Protein AF-A0A830B3C5-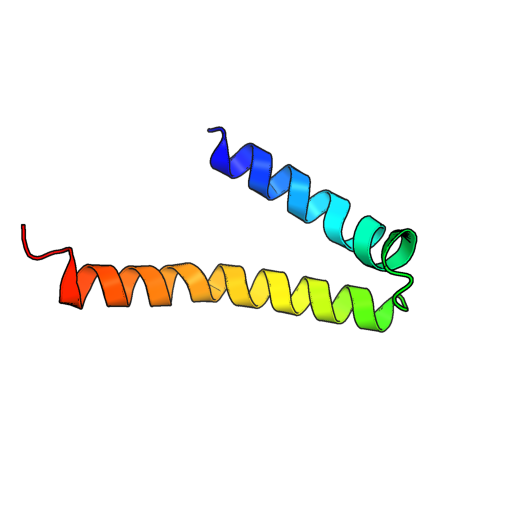F1 (afdb_monomer)

Foldseek 3Di:
DVVVVVVVVCLVCQLVCCCPVVVDDSVVSVVVSVVVVVCVVCVVVVVVVCCVPPPVPD

Solvent-accessible surface area (backbone atoms only — not comparable to full-atom values): 3333 Å² total; per-residue (Å²): 114,68,67,62,52,53,50,56,56,49,66,72,44,46,57,57,43,31,37,61,80,65,59,35,54,68,69,57,24,51,51,52,51,52,50,50,55,54,46,61,69,48,46,59,56,54,51,50,53,52,34,66,76,72,56,65,84,116

InterPro domains:
  IPR036259 MFS transporter superfamily [G3DSA:1.20.1250.20] (1-58)

Sequence (58 aa):
MAERFAYYGISSNLVSYLTGSLGQSTAAAAANVNAWYGTEFLSPLVGAFIADLYLGKY

Mean predicted aligned error: 5.77 Å

pLDDT: mean 86.03, std 7.35, range [55.88, 92.44]

Organism: NCBI:txid374723

Radius of gyration: 15.42 Å; Cα contacts (8 Å, |Δi|>4): 17; chains: 1; bounding box: 36×25×37 Å

Secondary structure (DSSP, 8-state):
-HHHHHHHHHHHHHHHIIIIIS---HHHHHHHHHHHHHHHHHHHHHHHHHIIIIITT-

Structure (mmCIF, N/CA/C/O backbone):
data_AF-A0A830B3C5-F1
#
_entry.id   AF-A0A830B3C5-F1
#
loop_
_atom_site.group_PDB
_atom_site.id
_atom_site.type_symbol
_atom_site.label_atom_id
_atom_site.label_alt_id
_atom_site.label_comp_id
_atom_site.label_asym_id
_atom_site.label_entity_id
_atom_site.label_seq_id
_atom_site.pdbx_PDB_ins_code
_atom_site.Cartn_x
_atom_site.Cartn_y
_atom_site.Cartn_z
_atom_site.occupancy
_atom_site.B_iso_or_equiv
_atom_site.auth_seq_id
_atom_site.auth_comp_id
_atom_site.auth_asym_id
_atom_site.auth_atom_id
_atom_site.pdbx_PDB_model_num
ATOM 1 N N . MET A 1 1 ? 13.276 10.374 -4.855 1.00 63.62 1 MET A N 1
ATOM 2 C CA . MET A 1 1 ? 12.853 11.126 -3.647 1.00 63.62 1 MET A CA 1
ATOM 3 C C . MET A 1 1 ? 11.334 11.200 -3.497 1.00 63.62 1 MET A C 1
ATOM 5 O O . MET A 1 1 ? 10.852 10.912 -2.412 1.00 63.62 1 MET A O 1
ATOM 9 N N . ALA A 1 2 ? 10.581 11.506 -4.564 1.00 85.75 2 ALA A N 1
ATOM 10 C CA . ALA A 1 2 ? 9.112 11.539 -4.532 1.00 85.75 2 ALA A CA 1
ATOM 11 C C . ALA A 1 2 ? 8.461 10.200 -4.119 1.00 85.75 2 ALA A C 1
ATOM 13 O O . ALA A 1 2 ? 7.516 10.196 -3.341 1.00 85.75 2 ALA A O 1
ATOM 14 N N . GLU A 1 3 ? 9.014 9.070 -4.566 1.00 85.31 3 GLU A N 1
ATOM 15 C CA . GLU A 1 3 ? 8.474 7.731 -4.285 1.00 85.31 3 GLU A CA 1
ATOM 16 C C . GLU A 1 3 ? 8.440 7.398 -2.782 1.00 85.31 3 GLU A C 1
ATOM 18 O O . GLU A 1 3 ? 7.411 6.994 -2.251 1.00 85.31 3 GLU A O 1
ATOM 23 N N . ARG A 1 4 ? 9.531 7.681 -2.056 1.00 87.50 4 ARG A N 1
ATOM 24 C CA . ARG A 1 4 ? 9.597 7.487 -0.597 1.00 87.50 4 ARG A CA 1
ATOM 25 C C . ARG A 1 4 ? 8.665 8.431 0.157 1.00 87.50 4 ARG A C 1
ATOM 27 O O . ARG A 1 4 ? 8.072 8.038 1.152 1.00 87.50 4 ARG A O 1
ATOM 34 N N . PHE A 1 5 ? 8.529 9.671 -0.310 1.00 87.56 5 PHE A N 1
ATOM 35 C CA . PHE A 1 5 ? 7.617 10.636 0.300 1.00 87.56 5 PHE A CA 1
ATOM 36 C C . PHE A 1 5 ? 6.156 10.181 0.178 1.00 87.56 5 PHE A C 1
ATOM 38 O O . PHE A 1 5 ? 5.434 10.167 1.172 1.00 87.56 5 PHE A O 1
ATOM 45 N N . ALA A 1 6 ? 5.747 9.742 -1.016 1.00 87.44 6 ALA A N 1
ATOM 46 C CA . ALA A 1 6 ? 4.414 9.193 -1.243 1.00 87.44 6 ALA A CA 1
ATOM 47 C C . ALA A 1 6 ? 4.174 7.927 -0.404 1.00 87.44 6 ALA A C 1
ATOM 49 O O . ALA A 1 6 ? 3.129 7.812 0.232 1.00 87.44 6 ALA A O 1
ATOM 50 N N . TYR A 1 7 ? 5.164 7.033 -0.329 1.00 87.50 7 TYR A N 1
ATOM 51 C CA . TYR A 1 7 ? 5.100 5.821 0.489 1.00 87.50 7 TYR A CA 1
ATOM 52 C C . TYR A 1 7 ? 4.800 6.126 1.964 1.00 87.50 7 TYR A C 1
ATOM 54 O O . TYR A 1 7 ? 3.821 5.625 2.513 1.00 87.50 7 TYR A O 1
ATOM 62 N N . TYR A 1 8 ? 5.598 6.992 2.601 1.00 87.69 8 TYR A N 1
ATOM 63 C CA . TYR A 1 8 ? 5.395 7.340 4.013 1.00 87.69 8 TYR A CA 1
ATOM 64 C C . TYR A 1 8 ? 4.105 8.145 4.247 1.00 87.69 8 TYR A C 1
ATOM 66 O O . TYR A 1 8 ? 3.458 8.005 5.288 1.00 87.69 8 TYR A O 1
ATOM 74 N N . GLY A 1 9 ? 3.698 8.967 3.275 1.00 89.56 9 GLY A N 1
ATOM 75 C CA . GLY A 1 9 ? 2.421 9.680 3.320 1.00 89.56 9 GLY A CA 1
ATOM 76 C C . GLY A 1 9 ? 1.219 8.732 3.330 1.00 89.56 9 GLY A C 1
ATOM 77 O O . GLY A 1 9 ? 0.302 8.911 4.129 1.00 89.56 9 GLY A O 1
ATOM 78 N N . ILE A 1 10 ? 1.243 7.690 2.497 1.00 87.94 10 ILE A N 1
ATOM 79 C CA . ILE A 1 10 ? 0.170 6.690 2.428 1.00 87.94 10 ILE A CA 1
ATOM 80 C C . ILE A 1 10 ? 0.187 5.797 3.673 1.00 87.94 10 ILE A C 1
ATOM 82 O O . ILE A 1 10 ? -0.851 5.632 4.314 1.00 87.94 10 ILE A O 1
ATOM 86 N N . SER A 1 11 ? 1.351 5.269 4.065 1.00 87.19 11 SER A N 1
ATOM 87 C CA . SER A 1 11 ? 1.445 4.329 5.191 1.00 87.19 11 SER A CA 1
ATOM 88 C C . SER A 1 11 ? 1.017 4.945 6.527 1.00 87.19 11 SER A C 1
ATOM 90 O O . SER A 1 11 ? 0.357 4.280 7.325 1.00 87.19 11 SER A O 1
ATOM 92 N N . SER A 1 12 ? 1.306 6.232 6.751 1.00 86.81 12 SER A N 1
ATOM 93 C CA . SER A 1 12 ? 0.891 6.944 7.969 1.00 86.81 12 SER A CA 1
ATOM 94 C C . SER A 1 12 ? -0.612 7.237 8.042 1.00 86.81 12 SER A C 1
ATOM 96 O O . SER A 1 12 ? -1.162 7.313 9.141 1.00 86.81 12 SER A O 1
ATOM 98 N N . ASN A 1 13 ? -1.301 7.381 6.904 1.00 88.75 13 ASN A N 1
ATOM 99 C CA . ASN A 1 13 ? -2.729 7.713 6.876 1.00 88.75 13 ASN A CA 1
ATOM 100 C C . ASN A 1 13 ? -3.646 6.487 6.709 1.00 88.75 13 ASN A C 1
ATOM 102 O O . ASN A 1 13 ? -4.836 6.560 7.015 1.00 88.75 13 ASN A O 1
ATOM 106 N N . LEU A 1 14 ? -3.099 5.348 6.277 1.00 84.69 14 LEU A N 1
ATOM 107 C CA . LEU A 1 14 ? -3.863 4.159 5.889 1.00 84.69 14 LEU A CA 1
ATOM 108 C C . LEU A 1 14 ? -4.784 3.618 6.999 1.00 84.69 14 LEU A C 1
ATOM 110 O O . LEU A 1 14 ? -5.944 3.309 6.734 1.00 84.69 14 LEU A O 1
ATOM 114 N N . VAL A 1 15 ? -4.318 3.553 8.252 1.00 86.00 15 VAL A N 1
ATOM 115 C CA . VAL A 1 15 ? -5.137 3.095 9.398 1.00 86.00 15 VAL A CA 1
ATOM 116 C C . VAL A 1 15 ? -6.336 4.021 9.628 1.00 86.00 15 VAL A C 1
ATOM 118 O O . VAL A 1 15 ? -7.465 3.555 9.801 1.00 86.00 15 VAL A O 1
ATOM 121 N N . SER A 1 16 ? -6.106 5.335 9.608 1.00 87.62 16 SER A N 1
ATOM 122 C CA . SER A 1 16 ? -7.147 6.349 9.813 1.00 87.62 16 SER A CA 1
ATOM 123 C C . SER A 1 16 ? -8.151 6.364 8.663 1.00 87.62 16 SER A C 1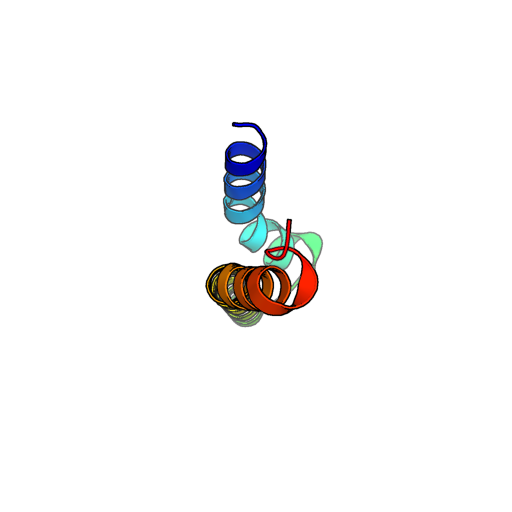
ATOM 125 O O . SER A 1 16 ? -9.347 6.533 8.886 1.00 87.62 16 SER A O 1
ATOM 127 N N . TYR A 1 17 ? -7.689 6.126 7.436 1.00 89.81 17 TYR A N 1
ATOM 128 C CA . TYR A 1 17 ? -8.558 5.994 6.273 1.00 89.81 17 TYR A CA 1
ATOM 129 C C . TYR A 1 17 ? -9.464 4.757 6.370 1.00 89.81 17 TYR A C 1
ATOM 131 O O . TYR A 1 17 ? -10.676 4.862 6.175 1.00 89.81 17 TYR A O 1
ATOM 139 N N . LEU A 1 18 ? -8.901 3.599 6.727 1.00 83.88 18 LEU A N 1
ATOM 140 C CA . LEU A 1 18 ? -9.645 2.339 6.830 1.00 83.88 18 LEU A CA 1
ATOM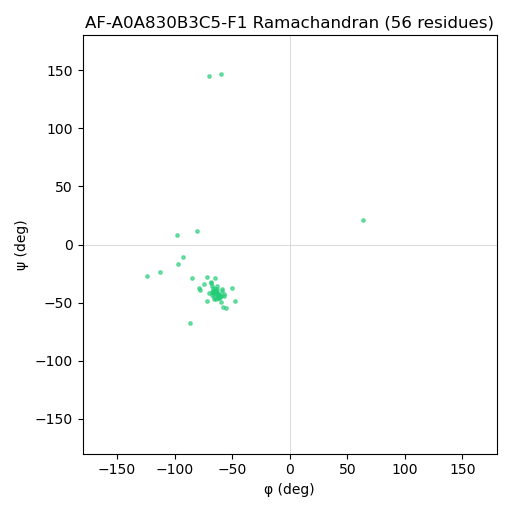 141 C C . LEU A 1 18 ? -10.660 2.347 7.979 1.00 83.88 18 LEU A C 1
ATOM 143 O O . LEU A 1 18 ? -11.783 1.876 7.810 1.00 83.88 18 LEU A O 1
ATOM 147 N N . THR A 1 19 ? -10.288 2.900 9.133 1.00 88.12 19 THR A N 1
ATOM 148 C CA . THR A 1 19 ? -11.181 2.976 10.302 1.00 88.12 19 THR A CA 1
ATOM 149 C C . THR A 1 19 ? -12.201 4.111 10.197 1.00 88.12 19 THR A C 1
ATOM 151 O O . THR A 1 19 ? -13.351 3.930 10.582 1.00 88.12 19 THR A O 1
ATOM 154 N N . GLY A 1 20 ? -11.810 5.266 9.652 1.00 89.94 20 GLY A N 1
ATOM 155 C CA . GLY A 1 20 ? -12.674 6.439 9.522 1.00 89.94 20 GLY A CA 1
ATOM 156 C C . GLY A 1 20 ? -13.517 6.426 8.250 1.00 89.94 20 GLY A C 1
ATOM 157 O O . GLY A 1 20 ? -14.737 6.311 8.309 1.00 89.94 20 GLY A O 1
ATOM 158 N N . SER A 1 21 ? -12.874 6.550 7.087 1.00 84.94 21 SER A N 1
ATOM 159 C CA . SER A 1 21 ? -13.577 6.715 5.806 1.00 84.94 21 SER A CA 1
ATOM 160 C C . SER A 1 21 ? -14.214 5.422 5.302 1.00 84.94 21 SER A C 1
ATOM 162 O O . SER A 1 21 ? -15.254 5.476 4.651 1.00 84.94 21 SER A O 1
ATOM 164 N N . LEU A 1 22 ? -13.583 4.275 5.566 1.00 86.25 22 LEU A N 1
ATOM 165 C CA . LEU A 1 22 ? -14.085 2.963 5.148 1.00 86.25 22 LEU A CA 1
ATOM 166 C C . LEU A 1 22 ? -14.954 2.285 6.221 1.00 86.25 22 LEU A C 1
ATOM 168 O O . LEU A 1 22 ? -15.584 1.268 5.939 1.00 86.25 22 LEU A O 1
ATOM 172 N N . GLY A 1 23 ? -14.978 2.828 7.445 1.00 89.06 23 GLY A N 1
ATOM 173 C CA . GLY A 1 23 ? -15.777 2.317 8.560 1.00 89.06 23 GLY A CA 1
ATOM 174 C C . GLY A 1 23 ? -15.400 0.907 9.027 1.00 89.06 23 GLY A C 1
ATOM 175 O O . GLY A 1 23 ? -16.229 0.222 9.626 1.00 89.06 23 GLY A O 1
ATOM 176 N N . GLN A 1 24 ? -14.183 0.428 8.740 1.00 89.50 24 GLN A N 1
ATOM 177 C CA . GLN A 1 24 ? -13.751 -0.888 9.207 1.00 89.50 24 GLN A CA 1
ATOM 178 C C . GLN A 1 24 ? -13.534 -0.893 10.723 1.00 89.50 24 GLN A C 1
ATOM 180 O O . GLN A 1 24 ? -13.033 0.067 11.307 1.00 89.50 24 GLN A O 1
ATOM 185 N N . SER A 1 25 ? -13.845 -2.023 11.365 1.00 88.94 25 SER A N 1
ATOM 186 C CA . SER A 1 25 ? -13.435 -2.257 12.752 1.00 88.94 25 SER A CA 1
ATOM 187 C C . SER A 1 25 ? -11.910 -2.202 12.869 1.00 88.94 25 SER A C 1
ATOM 189 O O . SER A 1 25 ? -11.204 -2.653 11.965 1.00 88.94 25 SER A O 1
ATOM 191 N N . THR A 1 26 ? -11.389 -1.719 13.998 1.00 86.75 26 THR A N 1
ATOM 192 C CA . THR A 1 26 ? -9.946 -1.601 14.264 1.00 86.75 26 THR A CA 1
ATOM 193 C C . THR A 1 26 ? -9.184 -2.899 13.985 1.00 86.75 26 THR A C 1
ATOM 195 O O . THR A 1 26 ? -8.084 -2.859 13.443 1.00 86.75 26 THR A O 1
ATOM 198 N N . ALA A 1 27 ? -9.781 -4.058 14.289 1.00 89.44 27 ALA A N 1
ATOM 199 C CA . ALA A 1 27 ? -9.177 -5.361 14.012 1.00 89.44 27 ALA A CA 1
ATOM 200 C C . ALA A 1 27 ? -9.056 -5.653 12.503 1.00 89.44 27 ALA A C 1
ATOM 202 O O . ALA A 1 27 ? -8.020 -6.134 12.048 1.00 89.44 27 ALA A O 1
ATOM 203 N N . ALA A 1 28 ? -10.088 -5.325 11.720 1.00 88.19 28 ALA A N 1
ATOM 204 C CA . ALA A 1 28 ? -10.082 -5.498 10.268 1.00 88.19 28 ALA A CA 1
ATOM 205 C C . ALA A 1 28 ? -9.127 -4.505 9.588 1.00 88.19 28 ALA A C 1
ATOM 207 O O . ALA A 1 28 ? -8.343 -4.902 8.729 1.00 88.19 28 ALA A O 1
ATOM 208 N N . ALA A 1 29 ? -9.113 -3.246 10.036 1.00 88.75 29 ALA A N 1
ATOM 209 C CA . ALA A 1 29 ? -8.177 -2.240 9.546 1.00 88.75 29 ALA A CA 1
ATOM 210 C C . ALA A 1 29 ? -6.717 -2.633 9.833 1.00 88.75 29 ALA A C 1
ATOM 212 O O . ALA A 1 29 ? -5.872 -2.540 8.946 1.00 88.75 29 ALA A O 1
ATOM 213 N N . ALA A 1 30 ? -6.420 -3.138 11.036 1.00 88.38 30 ALA A N 1
ATOM 214 C CA . ALA A 1 30 ? -5.090 -3.640 11.381 1.00 88.38 30 ALA A CA 1
ATOM 215 C C . ALA A 1 30 ? -4.681 -4.847 10.520 1.00 88.38 30 ALA A C 1
ATOM 217 O O . ALA A 1 30 ? -3.542 -4.914 10.060 1.00 88.38 30 ALA A O 1
ATOM 218 N N . ALA A 1 31 ? -5.606 -5.775 10.249 1.00 92.44 31 ALA A N 1
ATOM 219 C CA . ALA A 1 31 ? -5.350 -6.900 9.352 1.00 92.44 31 ALA A CA 1
ATOM 220 C C . ALA A 1 31 ? -5.051 -6.435 7.916 1.00 92.44 31 ALA A C 1
ATOM 222 O O . ALA A 1 31 ? -4.089 -6.907 7.310 1.00 92.44 31 ALA A O 1
ATOM 223 N N . ASN A 1 32 ? -5.810 -5.465 7.397 1.00 89.25 32 ASN A N 1
ATOM 224 C CA . ASN A 1 32 ? -5.577 -4.890 6.070 1.00 89.25 32 ASN A CA 1
ATOM 225 C C . ASN A 1 32 ? -4.232 -4.156 5.980 1.00 89.25 32 ASN A C 1
ATOM 227 O O . ASN A 1 32 ? -3.531 -4.277 4.979 1.00 89.25 32 ASN A O 1
ATOM 231 N N . VAL A 1 33 ? -3.848 -3.427 7.028 1.00 90.12 33 VAL A N 1
ATOM 232 C CA . VAL A 1 33 ? -2.548 -2.742 7.099 1.00 90.12 33 VAL A CA 1
ATOM 233 C C . VAL A 1 33 ? -1.400 -3.751 7.162 1.00 90.12 33 VAL A C 1
ATOM 235 O O . VAL A 1 33 ? -0.401 -3.584 6.468 1.00 90.12 33 VAL A O 1
ATOM 238 N N . ASN A 1 34 ? -1.551 -4.845 7.911 1.00 92.12 34 ASN A N 1
ATOM 239 C CA . ASN A 1 34 ? -0.565 -5.929 7.916 1.00 92.12 34 ASN A CA 1
ATOM 240 C C . ASN A 1 34 ? -0.448 -6.612 6.544 1.00 92.12 34 ASN A C 1
ATOM 242 O O . ASN A 1 34 ? 0.659 -6.917 6.104 1.00 92.12 34 ASN A O 1
ATOM 246 N N . ALA A 1 35 ? -1.568 -6.826 5.847 1.00 92.06 35 ALA A N 1
ATOM 247 C CA . ALA A 1 35 ? -1.572 -7.380 4.493 1.00 92.06 35 ALA A CA 1
ATOM 248 C C . ALA A 1 35 ? -0.902 -6.437 3.478 1.00 92.06 35 ALA A C 1
ATOM 250 O O . ALA A 1 35 ? -0.164 -6.897 2.603 1.00 92.06 35 ALA A O 1
ATOM 251 N N . TRP A 1 36 ? -1.109 -5.124 3.623 1.00 89.19 36 TRP A N 1
ATOM 252 C CA . TRP A 1 36 ? -0.414 -4.099 2.845 1.00 89.19 36 TRP A CA 1
ATOM 253 C C . TRP A 1 36 ? 1.105 -4.203 3.032 1.00 89.19 36 TRP A C 1
ATOM 255 O O . TRP A 1 36 ? 1.812 -4.425 2.051 1.00 89.19 36 TRP A O 1
ATOM 265 N N . TYR A 1 37 ? 1.598 -4.190 4.277 1.00 89.62 37 TYR A N 1
ATOM 266 C CA . TYR A 1 37 ? 3.028 -4.375 4.561 1.00 89.62 37 TYR A CA 1
ATOM 267 C C . TYR A 1 37 ? 3.571 -5.696 4.002 1.00 89.62 37 TYR A C 1
ATOM 269 O O . TYR A 1 37 ? 4.632 -5.718 3.382 1.00 89.62 37 TYR A O 1
ATOM 277 N N . GLY A 1 38 ? 2.841 -6.804 4.170 1.00 90.56 38 GLY A N 1
ATOM 278 C CA . GLY A 1 38 ? 3.237 -8.100 3.612 1.00 90.56 38 GLY A CA 1
ATOM 279 C C . GLY A 1 38 ? 3.375 -8.070 2.087 1.00 90.56 38 GLY A C 1
ATOM 280 O O . GLY A 1 38 ? 4.330 -8.613 1.536 1.00 90.56 38 GLY A O 1
ATOM 281 N N . THR A 1 39 ? 2.468 -7.375 1.404 1.00 89.81 39 THR A N 1
ATOM 282 C CA . THR A 1 39 ? 2.518 -7.203 -0.053 1.00 89.81 39 THR A CA 1
ATOM 283 C C . THR A 1 39 ? 3.726 -6.366 -0.473 1.00 89.81 39 THR A C 1
ATOM 285 O O . THR A 1 39 ? 4.395 -6.712 -1.443 1.00 89.81 39 THR A O 1
ATOM 288 N N . GLU A 1 40 ? 4.060 -5.311 0.272 1.00 89.00 40 GLU A N 1
ATOM 289 C CA . GLU A 1 40 ? 5.235 -4.472 0.003 1.00 89.00 40 GLU A CA 1
ATOM 290 C C . GLU A 1 40 ? 6.551 -5.246 0.124 1.00 89.00 40 GLU A C 1
ATOM 292 O O . GLU A 1 40 ? 7.442 -5.059 -0.703 1.00 89.00 40 GLU A O 1
ATOM 297 N N . PHE A 1 41 ? 6.663 -6.158 1.094 1.00 88.56 41 PHE A N 1
ATOM 298 C CA . PHE A 1 41 ? 7.835 -7.030 1.228 1.00 88.56 41 PHE A CA 1
ATOM 299 C C . PHE A 1 41 ? 7.955 -8.061 0.100 1.00 88.56 41 PH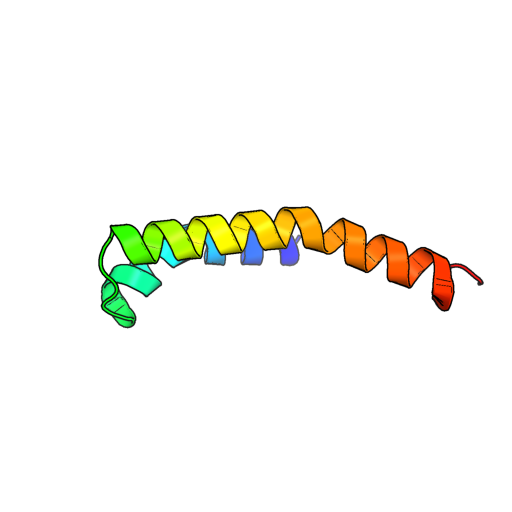E A C 1
ATOM 301 O O . PHE A 1 41 ? 9.067 -8.413 -0.292 1.00 88.56 41 PHE A O 1
ATOM 308 N N . LEU A 1 42 ? 6.830 -8.547 -0.429 1.00 90.31 42 LEU A N 1
ATOM 309 C CA . LEU A 1 42 ? 6.811 -9.544 -1.505 1.00 90.31 42 LEU A CA 1
ATOM 310 C C . LEU A 1 42 ? 6.937 -8.917 -2.902 1.00 90.31 42 LEU A C 1
ATOM 312 O O . LEU A 1 42 ? 7.489 -9.539 -3.808 1.00 90.31 42 LEU A O 1
ATOM 316 N N . SER A 1 4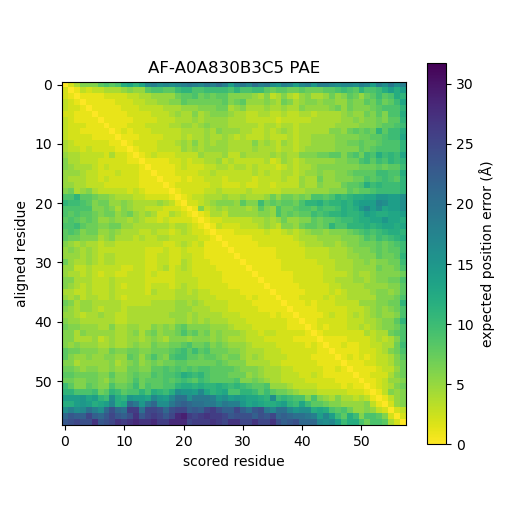3 ? 6.478 -7.678 -3.074 1.00 90.00 43 SER A N 1
ATOM 317 C CA . SER A 1 43 ? 6.552 -6.907 -4.320 1.00 90.00 43 SER A CA 1
ATOM 318 C C 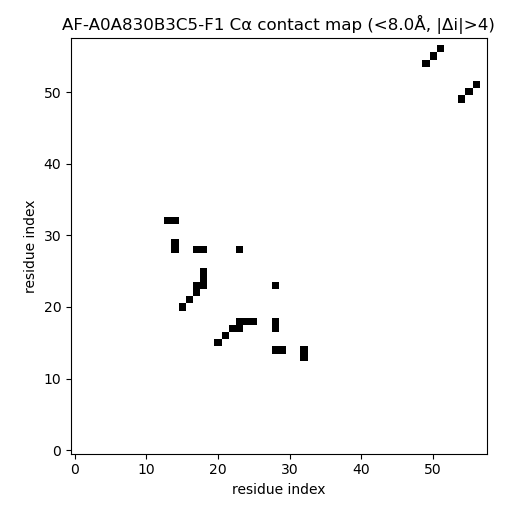. SER A 1 43 ? 7.939 -6.913 -4.993 1.00 90.00 43 SER A C 1
ATOM 320 O O . SER A 1 43 ? 8.006 -7.240 -6.182 1.00 90.00 43 SER A O 1
ATOM 322 N N . PRO A 1 44 ? 9.069 -6.656 -4.294 1.00 87.31 44 PRO A N 1
ATOM 323 C CA . PRO A 1 44 ? 10.388 -6.700 -4.923 1.00 87.31 44 PRO A CA 1
ATOM 324 C C . PRO A 1 44 ? 10.779 -8.098 -5.407 1.00 87.31 44 PRO A C 1
ATOM 326 O O . PRO A 1 44 ? 11.507 -8.197 -6.388 1.00 87.31 44 PRO A O 1
ATOM 329 N N . LEU A 1 45 ? 10.287 -9.176 -4.784 1.00 90.25 45 LEU A N 1
ATOM 330 C CA . LEU A 1 45 ? 10.552 -10.542 -5.252 1.00 90.25 45 LEU A CA 1
ATOM 331 C C . LEU A 1 45 ? 9.865 -10.800 -6.593 1.00 90.25 45 LEU A C 1
ATOM 333 O O . LEU A 1 45 ? 10.472 -11.351 -7.509 1.00 90.25 45 LEU A O 1
ATOM 337 N N . VAL A 1 46 ? 8.613 -10.357 -6.725 1.00 88.62 46 VAL A N 1
ATOM 338 C CA . VAL A 1 46 ? 7.859 -10.459 -7.981 1.00 88.62 46 VAL A CA 1
ATOM 339 C C . VAL A 1 46 ? 8.504 -9.589 -9.059 1.00 88.62 46 VAL A C 1
ATOM 341 O O . VAL A 1 46 ? 8.718 -10.052 -10.179 1.00 88.62 46 VAL A O 1
ATOM 344 N N . GLY A 1 47 ? 8.872 -8.353 -8.715 1.00 86.88 47 GLY A N 1
ATOM 345 C CA . GLY A 1 47 ? 9.572 -7.445 -9.622 1.00 86.88 47 GLY A CA 1
ATOM 346 C C . GLY A 1 47 ? 10.914 -8.007 -10.093 1.00 86.88 47 GLY A C 1
ATOM 347 O O . GLY A 1 47 ? 11.197 -7.978 -11.288 1.00 86.88 47 GLY A O 1
ATOM 348 N N . ALA A 1 48 ? 11.704 -8.584 -9.184 1.00 88.19 48 ALA A N 1
ATOM 349 C CA . ALA A 1 48 ? 12.981 -9.217 -9.503 1.00 88.19 48 ALA A CA 1
ATOM 350 C C . ALA A 1 48 ? 12.809 -10.445 -10.408 1.00 88.19 48 ALA A C 1
ATOM 352 O O . ALA A 1 48 ? 13.555 -10.594 -11.370 1.00 88.19 48 ALA A O 1
ATOM 353 N N . PHE A 1 49 ? 11.805 -11.287 -10.154 1.00 89.25 49 PHE A N 1
ATOM 354 C CA . PHE A 1 49 ? 11.503 -12.443 -11.000 1.00 89.25 49 PHE A CA 1
ATOM 355 C C . PHE A 1 49 ? 11.153 -12.034 -12.437 1.00 89.25 49 PHE A C 1
ATOM 357 O O . PHE A 1 49 ? 11.668 -12.603 -13.398 1.00 89.25 49 PHE A O 1
ATOM 364 N N . ILE A 1 50 ? 10.306 -11.01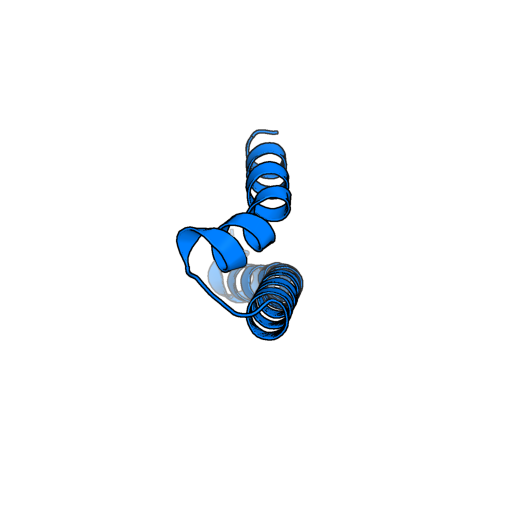4 -12.598 1.00 86.88 50 ILE A N 1
ATOM 365 C CA . ILE A 1 50 ? 9.949 -10.487 -13.922 1.00 86.88 50 ILE A CA 1
ATOM 366 C C . ILE A 1 50 ? 11.174 -9.853 -14.592 1.00 86.88 50 ILE A C 1
ATOM 368 O O . ILE A 1 50 ? 11.398 -10.064 -15.788 1.00 86.88 50 ILE A O 1
ATOM 372 N N . ALA A 1 51 ? 11.971 -9.100 -13.827 1.00 87.50 51 ALA A N 1
ATOM 373 C CA . ALA A 1 51 ? 13.180 -8.465 -14.325 1.00 87.50 51 ALA A CA 1
ATOM 374 C C . ALA A 1 51 ? 14.178 -9.499 -14.862 1.00 87.50 51 ALA A C 1
ATOM 376 O O . ALA A 1 51 ? 14.614 -9.367 -15.999 1.00 87.50 51 ALA A O 1
ATOM 377 N N . ASP A 1 52 ? 14.469 -10.553 -14.104 1.00 85.88 52 ASP A N 1
ATOM 378 C CA . ASP A 1 52 ? 15.426 -11.601 -14.481 1.00 85.88 52 ASP A CA 1
ATOM 379 C C . ASP A 1 52 ? 14.981 -12.397 -15.723 1.00 85.88 52 ASP A C 1
ATOM 381 O O . ASP A 1 52 ? 15.771 -12.662 -16.631 1.00 85.88 52 ASP A O 1
ATOM 385 N N . LEU A 1 53 ? 13.687 -12.718 -15.819 1.00 85.31 53 LEU A N 1
ATOM 386 C CA . LEU A 1 53 ? 13.171 -13.542 -16.913 1.00 85.31 53 LEU A CA 1
ATOM 387 C C . LEU A 1 53 ? 13.000 -12.792 -18.237 1.00 85.31 53 LEU A C 1
ATOM 389 O O . LEU A 1 53 ? 13.248 -13.373 -19.301 1.00 85.31 53 LEU A O 1
ATOM 393 N N . TYR A 1 54 ? 12.548 -11.536 -18.186 1.00 79.06 54 TYR A N 1
ATOM 394 C CA . TYR A 1 54 ? 12.036 -10.841 -19.373 1.00 79.06 54 TYR A CA 1
ATOM 395 C C . TYR A 1 54 ? 12.739 -9.522 -19.692 1.00 79.06 54 TYR A C 1
ATOM 397 O O . TYR A 1 54 ? 12.761 -9.135 -20.859 1.00 79.06 54 TYR A O 1
ATOM 405 N N . LEU A 1 55 ? 13.302 -8.827 -18.700 1.00 78.75 55 LEU A N 1
ATOM 406 C CA . LEU A 1 55 ? 13.813 -7.459 -18.880 1.00 78.75 55 LEU A CA 1
ATOM 407 C C . LEU A 1 55 ? 15.340 -7.361 -18.759 1.00 78.75 55 LEU A C 1
ATOM 409 O O . LEU A 1 55 ? 15.926 -6.452 -19.328 1.00 78.75 55 LEU A O 1
ATOM 413 N N . GLY A 1 56 ? 15.998 -8.300 -18.077 1.00 65.50 5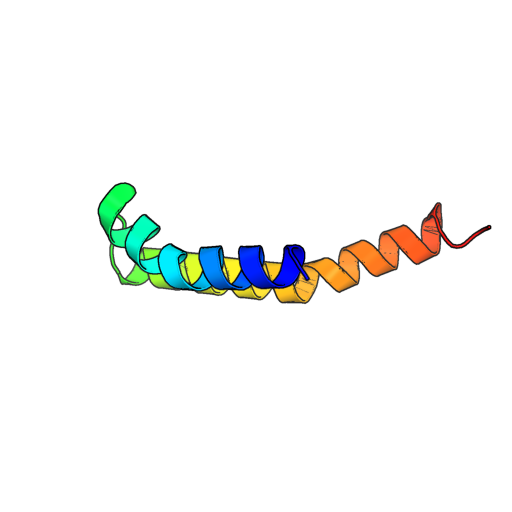6 GLY A N 1
ATOM 414 C CA . GLY A 1 56 ? 17.439 -8.295 -17.802 1.00 65.50 56 GLY A CA 1
ATOM 415 C C . GLY A 1 56 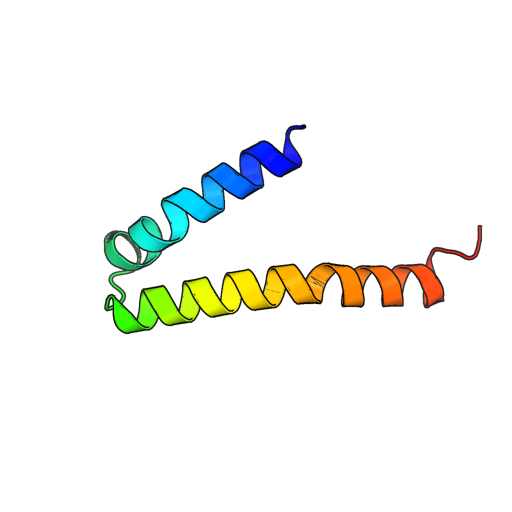? 18.314 -8.792 -18.953 1.00 65.50 56 GLY A C 1
ATOM 416 O O . GLY A 1 56 ? 19.490 -9.072 -18.744 1.00 65.50 56 GLY A O 1
ATOM 417 N N . LYS A 1 57 ? 17.749 -8.953 -20.157 1.00 58.41 57 LYS A N 1
ATOM 418 C CA . LYS A 1 57 ? 18.463 -9.490 -21.328 1.00 58.41 57 LYS A CA 1
ATOM 419 C C . LYS A 1 57 ? 19.005 -8.431 -22.294 1.00 58.41 57 LYS A C 1
ATOM 421 O O . LYS A 1 57 ? 19.544 -8.825 -23.325 1.00 58.41 57 LYS A O 1
ATOM 426 N N . TYR A 1 58 ? 18.946 -7.144 -21.937 1.00 55.88 58 TYR A N 1
ATOM 427 C CA . TYR A 1 58 ? 19.714 -6.062 -22.568 1.00 55.88 58 TYR A CA 1
ATOM 428 C C . TYR A 1 58 ? 20.119 -5.008 -21.540 1.00 55.88 58 TYR A C 1
ATOM 430 O O . TYR A 1 58 ? 19.227 -4.566 -20.784 1.00 55.88 58 TYR A O 1
#